Protein AF-A0A7Y2JI97-F1 (afdb_monomer_lite)

Structure (mmCIF, N/CA/C/O backbone):
data_AF-A0A7Y2JI97-F1
#
_entry.id   AF-A0A7Y2JI97-F1
#
loop_
_atom_site.group_PDB
_atom_site.id
_atom_site.type_symbol
_atom_site.label_atom_id
_atom_site.label_alt_id
_atom_site.label_comp_id
_atom_site.label_asym_id
_atom_site.label_entity_id
_atom_site.label_seq_id
_atom_site.pdbx_PDB_ins_code
_atom_site.Cartn_x
_atom_site.Cartn_y
_atom_site.Cartn_z
_atom_site.occupancy
_atom_site.B_iso_or_equiv
_atom_site.auth_seq_id
_atom_site.auth_comp_id
_atom_site.auth_asym_id
_atom_site.auth_atom_id
_atom_site.pdbx_PDB_model_num
ATOM 1 N N . MET A 1 1 ? 27.397 -32.127 33.825 1.00 52.53 1 MET A N 1
ATOM 2 C CA . MET A 1 1 ? 27.568 -31.072 32.795 1.00 52.53 1 MET A CA 1
ATOM 3 C C . MET A 1 1 ? 27.829 -31.641 31.385 1.00 52.53 1 MET A C 1
ATOM 5 O O . MET A 1 1 ? 28.671 -31.135 30.666 1.00 52.53 1 MET A O 1
ATOM 9 N N . ARG A 1 2 ? 27.146 -32.722 30.971 1.00 56.44 2 ARG A N 1
ATOM 10 C CA . ARG A 1 2 ? 27.220 -33.260 29.589 1.00 56.44 2 ARG A CA 1
ATOM 11 C C . ARG A 1 2 ? 25.841 -33.405 28.936 1.00 56.44 2 ARG A C 1
ATOM 13 O O . ARG A 1 2 ? 25.750 -33.469 27.718 1.00 56.44 2 ARG A O 1
ATOM 20 N N . LEU A 1 3 ? 24.779 -33.449 29.745 1.00 58.75 3 LEU A N 1
ATOM 21 C CA . LEU A 1 3 ? 23.401 -33.571 29.270 1.00 58.75 3 LEU A CA 1
ATOM 22 C C . LEU A 1 3 ? 22.833 -32.220 28.807 1.00 58.75 3 LEU A C 1
ATOM 24 O O . LEU A 1 3 ? 22.150 -32.161 27.793 1.00 58.75 3 LEU A O 1
ATOM 28 N N . THR A 1 4 ? 23.196 -31.129 29.489 1.00 60.22 4 THR A N 1
ATOM 29 C CA . THR A 1 4 ? 22.773 -29.761 29.151 1.00 60.22 4 THR A CA 1
ATOM 30 C C . THR A 1 4 ? 23.308 -29.306 27.793 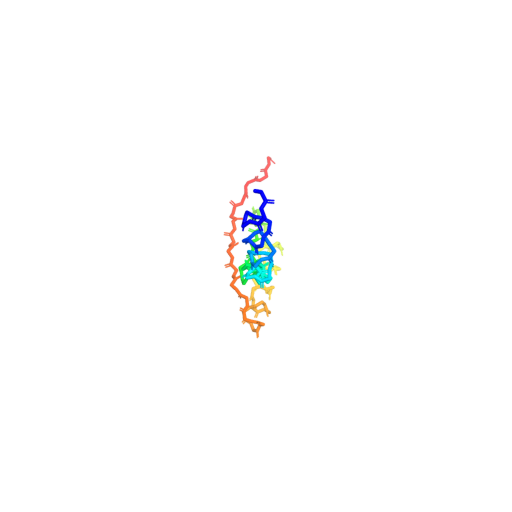1.00 60.22 4 THR A C 1
ATOM 32 O O . THR A 1 4 ? 22.563 -28.743 27.002 1.00 60.22 4 THR A O 1
ATOM 35 N N . THR A 1 5 ? 24.563 -29.631 27.470 1.00 60.47 5 THR A N 1
ATOM 36 C CA . THR A 1 5 ? 25.198 -29.257 26.195 1.00 60.47 5 THR A CA 1
ATOM 37 C C . THR A 1 5 ? 24.521 -29.905 24.985 1.00 60.47 5 THR A C 1
ATOM 39 O O . THR A 1 5 ? 24.357 -29.252 23.963 1.00 60.47 5 THR A O 1
ATOM 42 N N . LYS A 1 6 ? 24.083 -31.169 25.100 1.00 63.88 6 LYS A N 1
ATOM 43 C CA . LYS A 1 6 ? 23.400 -31.883 24.005 1.00 63.88 6 LYS A CA 1
ATOM 44 C C . LYS A 1 6 ? 22.015 -31.307 23.707 1.00 63.88 6 LYS A C 1
ATOM 46 O O . LYS A 1 6 ? 21.602 -31.277 22.553 1.00 63.88 6 LYS A O 1
ATOM 51 N N . LEU A 1 7 ? 21.318 -30.844 24.744 1.00 64.44 7 LEU A N 1
ATOM 52 C CA . LEU A 1 7 ? 19.984 -30.266 24.615 1.00 64.44 7 LEU A CA 1
ATOM 53 C C . LEU A 1 7 ? 20.026 -28.903 23.905 1.00 64.44 7 LEU A C 1
ATOM 55 O O . LEU A 1 7 ? 19.176 -28.620 23.066 1.00 64.44 7 LEU A O 1
ATOM 59 N N . SER A 1 8 ? 21.058 -28.096 24.174 1.00 66.69 8 SER A N 1
ATOM 60 C CA . SER A 1 8 ? 21.252 -26.798 23.516 1.00 66.69 8 SER A CA 1
ATOM 61 C C . SER A 1 8 ? 21.532 -26.916 22.016 1.00 66.69 8 SER A C 1
ATOM 63 O O . SER A 1 8 ? 21.048 -26.092 21.247 1.00 66.69 8 SER A O 1
ATOM 65 N N . THR A 1 9 ? 22.272 -27.937 21.572 1.00 67.81 9 THR A N 1
ATOM 66 C CA . THR A 1 9 ? 22.551 -28.122 20.137 1.00 67.81 9 THR A CA 1
ATOM 67 C C . THR A 1 9 ? 21.294 -28.521 19.362 1.00 67.81 9 THR A C 1
ATOM 69 O O . THR A 1 9 ? 21.085 -28.030 18.260 1.00 67.81 9 THR A O 1
ATOM 72 N N . LEU A 1 10 ? 20.415 -29.347 19.941 1.00 69.12 10 LEU A N 1
ATOM 73 C CA . LEU A 1 10 ? 19.167 -29.754 19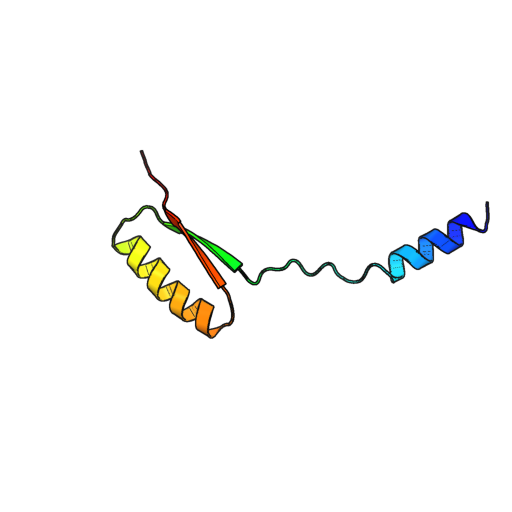.285 1.00 69.12 10 LEU A CA 1
ATOM 74 C C . LEU A 1 10 ? 18.173 -28.589 19.131 1.00 69.12 10 LEU A C 1
ATOM 76 O O . LEU A 1 10 ? 17.483 -28.507 18.120 1.00 69.12 10 LEU A O 1
ATOM 80 N N . ALA A 1 11 ? 18.138 -27.663 20.093 1.00 71.44 11 ALA A N 1
ATOM 81 C CA . ALA A 1 11 ? 17.275 -26.482 20.033 1.00 71.44 11 ALA A CA 1
ATOM 82 C C . ALA A 1 11 ? 17.633 -25.537 18.870 1.00 71.44 11 ALA A C 1
ATOM 84 O O . ALA A 1 11 ? 16.745 -24.950 18.263 1.00 71.44 11 ALA A O 1
ATOM 85 N N . ILE A 1 12 ? 18.920 -25.433 18.522 1.00 70.38 12 ILE A N 1
ATOM 86 C CA . ILE A 1 12 ? 19.385 -24.588 17.411 1.00 70.38 12 ILE A CA 1
ATOM 87 C C . ILE A 1 12 ? 19.017 -25.205 16.055 1.00 70.38 12 ILE A C 1
ATOM 89 O O . ILE A 1 12 ? 18.666 -24.474 15.139 1.00 70.38 12 ILE A O 1
ATOM 93 N N . LEU A 1 13 ? 19.038 -26.538 15.923 1.00 70.50 13 LEU A N 1
ATOM 94 C CA . LEU A 1 13 ? 18.590 -27.205 14.692 1.00 70.50 13 LEU A CA 1
ATOM 95 C C . LEU A 1 13 ? 17.060 -27.206 14.527 1.00 70.50 13 LEU A C 1
ATOM 97 O O . LEU A 1 13 ? 16.576 -27.321 13.406 1.00 70.50 13 LEU A O 1
ATOM 101 N N . ALA A 1 14 ? 16.303 -27.097 15.623 1.00 70.44 14 ALA A N 1
ATOM 102 C CA . ALA A 1 14 ? 14.841 -27.011 15.593 1.00 70.44 14 ALA A CA 1
ATOM 103 C C . ALA A 1 14 ? 14.320 -25.587 15.322 1.00 70.44 14 ALA A C 1
ATOM 105 O O . ALA A 1 14 ? 13.158 -25.419 14.952 1.00 70.44 14 ALA A O 1
ATOM 106 N N . ALA A 1 15 ? 15.164 -24.565 15.489 1.00 66.94 15 ALA A N 1
ATOM 107 C CA . ALA A 1 15 ? 14.858 -23.198 15.096 1.00 66.94 15 ALA A CA 1
ATOM 108 C C . ALA A 1 15 ? 14.984 -23.068 13.568 1.00 66.94 15 ALA A C 1
ATOM 110 O O . ALA A 1 15 ? 16.032 -22.703 13.038 1.00 66.94 15 ALA A O 1
ATOM 111 N N . GLY A 1 16 ? 13.913 -23.419 12.850 1.00 67.69 16 GLY A N 1
ATOM 112 C CA . GLY A 1 16 ? 13.768 -23.093 11.430 1.00 67.69 16 GLY A CA 1
ATOM 113 C C . GLY A 1 16 ? 13.811 -21.575 11.190 1.00 67.69 16 GLY A C 1
ATOM 114 O O . GLY A 1 16 ? 13.733 -20.798 12.147 1.00 67.69 16 GLY A O 1
ATOM 115 N N . PRO A 1 17 ? 13.942 -21.124 9.931 1.00 71.62 17 PRO A N 1
ATOM 116 C CA . PRO A 1 17 ? 13.937 -19.699 9.633 1.00 71.62 17 PRO A CA 1
ATOM 117 C C . PRO A 1 17 ? 12.627 -19.084 10.133 1.00 71.62 17 PRO A C 1
ATOM 119 O O . PRO A 1 17 ? 11.542 -19.523 9.757 1.00 71.62 17 PRO A O 1
ATOM 122 N N . VAL A 1 18 ? 12.732 -18.057 10.976 1.00 68.00 18 VAL A N 1
ATOM 123 C CA . VAL A 1 18 ? 11.606 -17.160 11.239 1.00 68.00 18 VAL A CA 1
ATOM 124 C C . VAL A 1 18 ? 11.445 -16.331 9.974 1.00 68.00 18 VAL A C 1
ATOM 126 O O . VAL A 1 18 ? 12.159 -15.350 9.770 1.00 68.00 18 VAL A O 1
ATOM 129 N N . LEU A 1 19 ? 10.574 -16.782 9.076 1.00 69.00 19 LEU A N 1
ATOM 130 C CA . LEU A 1 19 ? 10.116 -15.954 7.973 1.00 69.00 19 LEU A CA 1
ATOM 131 C C . LEU A 1 19 ? 9.233 -14.880 8.602 1.00 69.00 19 LEU A C 1
ATOM 133 O O . LEU A 1 19 ? 8.236 -15.199 9.247 1.00 69.00 19 LEU A O 1
ATOM 137 N N . ALA A 1 20 ? 9.663 -13.624 8.507 1.00 66.94 20 ALA A N 1
ATOM 138 C CA . ALA A 1 20 ? 8.786 -12.521 8.846 1.00 66.94 20 ALA A CA 1
ATOM 139 C C . ALA A 1 20 ? 7.57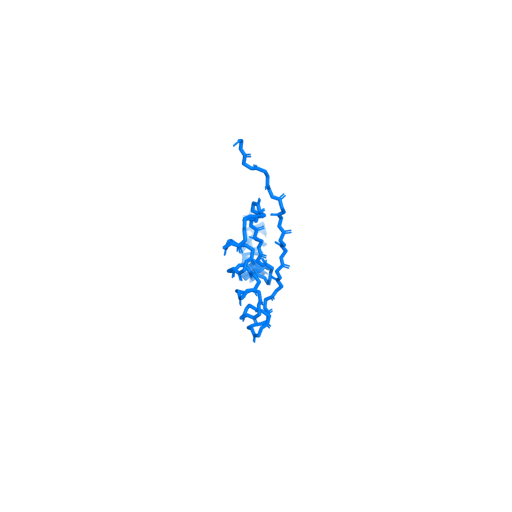3 -12.598 7.915 1.00 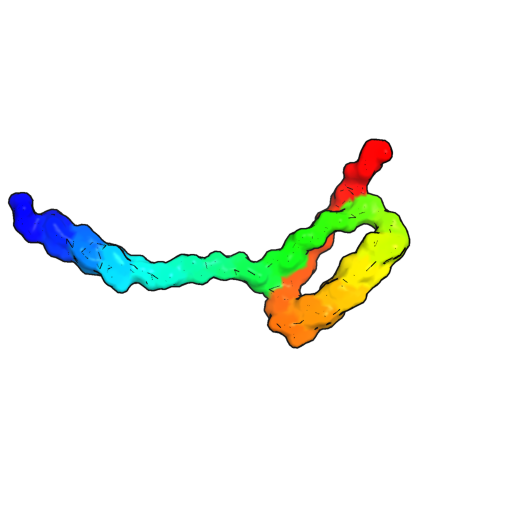66.94 20 ALA A C 1
ATOM 141 O O . ALA A 1 20 ? 7.737 -12.769 6.707 1.00 66.94 20 ALA A O 1
ATOM 142 N N . ASP A 1 21 ? 6.384 -12.516 8.499 1.00 72.12 21 ASP A N 1
ATOM 143 C CA . ASP A 1 21 ? 5.143 -12.374 7.754 1.00 72.12 21 ASP A CA 1
ATOM 144 C C . ASP A 1 21 ? 5.152 -10.974 7.123 1.00 72.12 21 ASP A C 1
ATOM 146 O O . ASP A 1 21 ? 4.963 -9.964 7.804 1.00 72.12 21 ASP A O 1
ATOM 150 N N . CYS A 1 22 ? 5.559 -10.904 5.855 1.00 82.06 22 CYS A N 1
ATOM 151 C CA . CYS A 1 22 ? 5.707 -9.662 5.093 1.00 82.06 22 CYS A CA 1
ATOM 152 C C . CYS A 1 22 ? 4.566 -9.485 4.088 1.00 82.06 22 CYS A C 1
ATOM 154 O O . CYS A 1 22 ? 4.702 -8.711 3.140 1.00 82.06 22 CYS A O 1
ATOM 156 N N . ASP A 1 23 ? 3.463 -10.200 4.298 1.00 89.44 23 ASP A N 1
ATOM 157 C CA . ASP A 1 23 ? 2.341 -10.253 3.371 1.00 89.44 23 ASP A CA 1
ATOM 158 C C . ASP A 1 23 ? 1.555 -8.930 3.363 1.00 89.44 23 ASP A C 1
ATOM 160 O O . ASP A 1 23 ? 0.933 -8.594 2.359 1.00 89.44 23 ASP A O 1
ATOM 164 N N . THR A 1 24 ? 1.651 -8.114 4.424 1.00 95.06 24 THR A N 1
ATOM 165 C CA . THR A 1 24 ? 0.982 -6.805 4.513 1.00 95.06 24 THR A CA 1
ATOM 166 C C . THR A 1 24 ? 1.937 -5.619 4.309 1.00 95.06 24 THR A C 1
ATOM 168 O O . THR A 1 24 ? 2.878 -5.402 5.077 1.00 95.06 24 THR A O 1
ATOM 171 N N . VAL A 1 25 ? 1.630 -4.765 3.330 1.00 95.44 25 VAL A N 1
ATOM 172 C CA . VAL A 1 25 ? 2.283 -3.469 3.085 1.00 95.44 25 VAL A CA 1
ATOM 173 C C . VAL A 1 25 ? 1.495 -2.344 3.761 1.00 95.44 25 VAL A C 1
ATOM 175 O O . VAL A 1 25 ? 0.314 -2.147 3.483 1.00 95.44 25 VAL A O 1
ATOM 178 N N . ILE A 1 26 ? 2.153 -1.561 4.620 1.00 96.06 26 ILE A N 1
ATOM 179 C CA . ILE A 1 26 ? 1.530 -0.422 5.312 1.00 96.06 26 ILE A CA 1
ATOM 180 C C . ILE A 1 26 ? 1.845 0.884 4.567 1.00 96.06 26 ILE A C 1
ATOM 182 O O . ILE A 1 26 ? 3.007 1.289 4.492 1.00 96.06 26 ILE A O 1
ATOM 186 N N . PHE A 1 27 ? 0.822 1.566 4.052 1.00 97.12 27 PHE A N 1
ATOM 187 C CA . PHE A 1 27 ? 0.951 2.879 3.414 1.00 97.12 27 PHE A CA 1
ATOM 188 C C . PHE A 1 27 ? 0.659 4.021 4.385 1.00 97.12 27 PHE A C 1
ATOM 190 O O . PHE A 1 27 ? -0.207 3.915 5.248 1.00 97.12 27 PHE A O 1
ATOM 197 N N . SER A 1 28 ? 1.341 5.145 4.176 1.00 95.69 28 SER A N 1
ATOM 198 C CA . SER A 1 28 ? 1.096 6.417 4.858 1.00 95.69 28 SER A CA 1
ATOM 199 C C . SER A 1 28 ? 0.565 7.425 3.840 1.00 95.69 28 SER A C 1
ATOM 201 O O . SER A 1 28 ? 1.335 7.932 3.027 1.00 95.69 28 SER A O 1
ATOM 203 N N . ASP A 1 29 ? -0.736 7.702 3.867 1.00 96.12 29 ASP A N 1
ATOM 204 C CA . ASP A 1 29 ? -1.408 8.614 2.938 1.00 96.12 29 ASP A CA 1
ATOM 205 C C . ASP A 1 29 ? -1.805 9.909 3.659 1.00 96.12 29 ASP A C 1
ATOM 207 O O . ASP A 1 29 ? -2.478 9.872 4.682 1.00 96.12 29 ASP A O 1
ATOM 211 N N . VAL A 1 30 ? -1.396 11.068 3.145 1.00 94.38 30 VAL A N 1
ATOM 212 C CA . VAL A 1 30 ? -1.742 12.378 3.733 1.00 94.38 30 VAL A CA 1
ATOM 213 C C . VAL A 1 30 ? -3.055 12.962 3.194 1.00 94.38 30 VAL A C 1
ATOM 215 O O . VAL A 1 30 ? -3.490 14.030 3.623 1.00 94.38 30 VAL A O 1
ATOM 218 N N . GLY A 1 31 ? -3.684 12.281 2.232 1.00 92.88 31 GLY A N 1
ATOM 219 C CA . GLY A 1 31 ? -4.949 12.664 1.608 1.00 92.88 31 GLY A CA 1
ATOM 220 C C . GLY A 1 31 ? -4.826 13.669 0.458 1.00 92.88 31 GLY A C 1
ATOM 221 O O . GLY A 1 31 ? -5.840 14.208 0.014 1.00 92.88 31 GLY A O 1
ATOM 222 N N . TRP A 1 32 ? -3.615 13.958 -0.027 1.00 95.69 32 TRP A N 1
ATOM 223 C CA . TRP A 1 32 ? -3.431 14.741 -1.254 1.00 95.69 32 TRP A CA 1
ATOM 224 C C . TRP A 1 32 ? -3.718 13.877 -2.483 1.00 95.69 32 TRP A C 1
ATOM 226 O O . TRP A 1 32 ? -3.315 12.718 -2.546 1.00 95.69 32 TRP A O 1
ATOM 236 N N . THR A 1 33 ? -4.410 14.443 -3.475 1.00 96.19 33 THR A N 1
ATOM 237 C CA . THR A 1 33 ? -4.950 13.691 -4.620 1.00 96.19 33 THR A CA 1
ATOM 238 C C . THR A 1 33 ? -3.896 12.896 -5.393 1.00 96.19 33 THR A C 1
ATOM 240 O O . THR A 1 33 ? -4.168 11.777 -5.822 1.00 96.19 33 THR A O 1
ATOM 243 N N . ASP A 1 34 ? -2.700 13.451 -5.586 1.00 97.00 34 ASP A N 1
ATOM 244 C CA . ASP A 1 34 ? -1.581 12.798 -6.271 1.00 97.00 34 ASP A CA 1
ATOM 245 C C . ASP A 1 34 ? -1.050 11.584 -5.494 1.00 97.00 34 ASP A C 1
ATOM 247 O O . ASP A 1 34 ? -0.789 10.529 -6.084 1.00 97.00 34 ASP A O 1
ATOM 251 N N . ILE A 1 35 ? -0.962 11.705 -4.168 1.00 96.25 35 ILE A N 1
ATOM 252 C CA . ILE A 1 35 ? -0.530 10.623 -3.281 1.00 96.25 35 ILE A CA 1
ATOM 253 C C . ILE A 1 35 ? -1.596 9.530 -3.226 1.00 96.25 35 ILE A C 1
ATOM 255 O O . ILE A 1 35 ? -1.279 8.375 -3.501 1.00 96.25 35 ILE A O 1
ATOM 259 N N . THR A 1 36 ? -2.862 9.870 -2.976 1.00 96.44 36 THR A N 1
ATOM 260 C CA . THR A 1 36 ? -3.945 8.876 -2.924 1.00 96.44 36 THR A CA 1
ATOM 261 C C . THR A 1 36 ? -4.114 8.144 -4.257 1.00 96.44 36 THR A C 1
ATOM 263 O O . THR A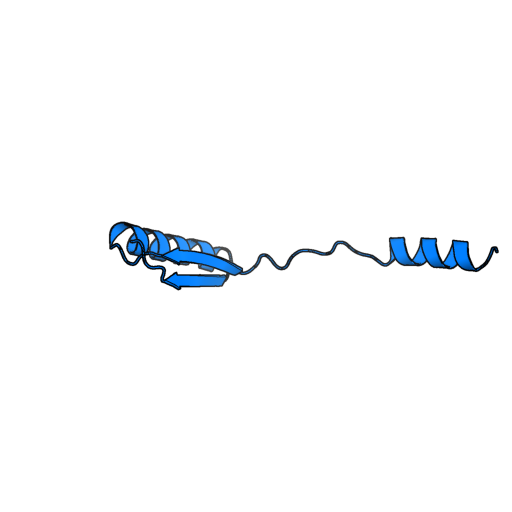 1 36 ? -4.302 6.927 -4.269 1.00 96.44 36 THR A O 1
ATOM 266 N N . ALA A 1 37 ? -3.982 8.840 -5.394 1.00 97.94 37 ALA A N 1
ATOM 267 C CA . ALA A 1 37 ? -4.027 8.200 -6.708 1.00 97.94 37 ALA A CA 1
ATOM 268 C C . ALA A 1 37 ? -2.875 7.199 -6.904 1.00 97.94 37 ALA A C 1
ATOM 270 O O . ALA A 1 37 ? -3.093 6.091 -7.398 1.00 97.94 37 ALA A O 1
ATOM 271 N N . THR A 1 38 ? -1.660 7.561 -6.484 1.00 97.88 38 THR A N 1
ATOM 272 C CA . THR A 1 38 ? -0.482 6.687 -6.587 1.00 97.88 38 THR A CA 1
ATOM 273 C C . THR A 1 38 ? -0.585 5.487 -5.643 1.00 97.88 38 THR A C 1
ATOM 275 O O . THR A 1 38 ? -0.296 4.361 -6.056 1.00 97.88 38 THR A O 1
ATOM 278 N N . THR A 1 39 ? -1.055 5.696 -4.409 1.00 98.12 39 THR A N 1
ATOM 279 C CA . THR A 1 39 ? -1.327 4.624 -3.440 1.00 98.12 39 THR A CA 1
ATOM 280 C C . THR A 1 39 ? -2.350 3.643 -4.005 1.00 98.12 39 THR A C 1
ATOM 282 O O . THR A 1 39 ? -2.079 2.448 -4.047 1.00 98.12 39 THR A O 1
ATOM 285 N N . ALA A 1 40 ? -3.470 4.134 -4.547 1.00 97.62 40 ALA A N 1
ATOM 286 C CA . ALA A 1 40 ? -4.503 3.284 -5.137 1.00 97.62 40 ALA A CA 1
ATOM 287 C C . ALA A 1 40 ? -3.984 2.472 -6.336 1.00 97.62 40 ALA A C 1
ATOM 289 O O . ALA A 1 40 ? -4.231 1.269 -6.422 1.00 97.62 40 ALA A O 1
ATOM 290 N N . ALA A 1 41 ? -3.225 3.100 -7.241 1.00 98.38 41 ALA A N 1
ATOM 291 C CA . ALA A 1 41 ? -2.613 2.395 -8.366 1.00 98.38 41 ALA A CA 1
ATOM 292 C C . ALA A 1 41 ? -1.631 1.307 -7.895 1.00 98.38 41 ALA A C 1
ATOM 294 O O . ALA A 1 41 ? -1.603 0.211 -8.454 1.00 98.38 41 ALA A O 1
ATOM 295 N N . THR A 1 42 ? -0.860 1.588 -6.843 1.00 98.19 42 THR A N 1
ATOM 296 C CA . THR A 1 42 ? 0.098 0.635 -6.268 1.00 98.19 42 THR A CA 1
ATOM 297 C C . THR A 1 42 ? -0.612 -0.522 -5.567 1.00 98.19 42 THR A C 1
ATOM 299 O O . THR A 1 42 ? -0.191 -1.664 -5.730 1.00 98.19 42 THR A O 1
ATOM 302 N N . THR A 1 43 ? -1.718 -0.266 -4.860 1.00 97.94 43 THR A N 1
ATOM 303 C CA . THR A 1 43 ? -2.546 -1.311 -4.239 1.00 97.94 43 THR A CA 1
ATOM 304 C C . THR A 1 43 ? -3.037 -2.328 -5.264 1.00 97.94 43 THR A C 1
ATOM 306 O O . THR A 1 43 ? -2.957 -3.521 -5.000 1.00 97.94 43 THR A O 1
ATOM 309 N N . VAL A 1 44 ? -3.457 -1.894 -6.457 1.00 98.38 44 VAL A N 1
ATOM 310 C CA . VAL A 1 44 ? -3.874 -2.822 -7.527 1.00 98.38 44 VAL A CA 1
ATOM 311 C C . VAL A 1 44 ? -2.729 -3.750 -7.951 1.00 98.38 44 VAL A C 1
ATOM 313 O O . VAL A 1 44 ? -2.946 -4.932 -8.204 1.00 98.38 44 VAL A O 1
ATOM 316 N N . VAL A 1 45 ? -1.501 -3.232 -8.026 1.00 98.25 45 VAL A N 1
ATOM 317 C CA . VAL A 1 45 ? -0.324 -4.040 -8.381 1.00 98.25 45 VAL A CA 1
ATOM 318 C C . VAL A 1 45 ? 0.045 -5.006 -7.254 1.00 98.25 45 VAL A C 1
ATOM 320 O O . VAL A 1 45 ? 0.362 -6.159 -7.528 1.00 98.25 45 VAL A O 1
ATOM 323 N N . LEU A 1 46 ? 0.004 -4.553 -6.000 1.00 97.75 46 LEU A N 1
ATOM 324 C CA . LEU A 1 46 ? 0.329 -5.371 -4.829 1.00 97.75 46 LEU A CA 1
ATOM 325 C C . LEU A 1 46 ? -0.674 -6.510 -4.622 1.00 97.75 46 LEU A C 1
ATOM 327 O O . LEU A 1 46 ? -0.250 -7.642 -4.401 1.00 97.75 46 LEU A O 1
ATOM 331 N N . ASP A 1 47 ? -1.966 -6.240 -4.806 1.00 97.00 47 ASP A N 1
ATOM 332 C CA . ASP A 1 47 ? -3.026 -7.253 -4.774 1.00 97.00 47 ASP A CA 1
ATOM 333 C C . ASP A 1 47 ? -2.789 -8.344 -5.834 1.00 97.00 47 ASP A C 1
ATOM 335 O O . ASP A 1 47 ? -2.805 -9.536 -5.532 1.00 97.00 47 ASP A O 1
ATOM 339 N N . ALA A 1 48 ? -2.421 -7.953 -7.061 1.00 97.69 48 ALA A N 1
ATOM 340 C CA . ALA A 1 48 ? -2.078 -8.901 -8.125 1.00 97.69 48 ALA A CA 1
ATOM 341 C C . ALA A 1 48 ? -0.840 -9.768 -7.811 1.00 97.69 48 ALA A C 1
ATOM 343 O O . ALA A 1 48 ? -0.681 -10.847 -8.386 1.00 97.69 48 ALA A O 1
ATOM 344 N N . LEU A 1 49 ? 0.040 -9.304 -6.919 1.00 96.06 49 LEU A N 1
ATOM 345 C CA . LEU A 1 49 ? 1.217 -10.033 -6.439 1.00 96.06 49 LEU A CA 1
ATOM 346 C C . LEU A 1 49 ? 0.938 -10.857 -5.169 1.00 96.06 49 LEU A C 1
ATOM 348 O O . LEU A 1 49 ? 1.824 -11.592 -4.735 1.00 96.06 49 LEU A O 1
ATOM 352 N N . GLY A 1 50 ? -0.273 -10.773 -4.608 1.00 94.56 50 GLY A N 1
ATOM 353 C CA . GLY A 1 50 ? -0.679 -11.498 -3.405 1.00 94.56 50 GLY A CA 1
ATOM 354 C C . GLY A 1 50 ? -0.348 -10.792 -2.089 1.00 94.56 50 GLY A C 1
ATOM 355 O O . GLY A 1 50 ? -0.362 -11.449 -1.054 1.00 94.56 50 GLY A O 1
ATOM 356 N N . TYR A 1 51 ? -0.047 -9.491 -2.118 1.00 96.81 51 TYR A N 1
ATOM 357 C CA . TYR A 1 51 ? 0.153 -8.690 -0.911 1.00 96.81 51 TYR A CA 1
ATOM 358 C C . TYR A 1 51 ? -1.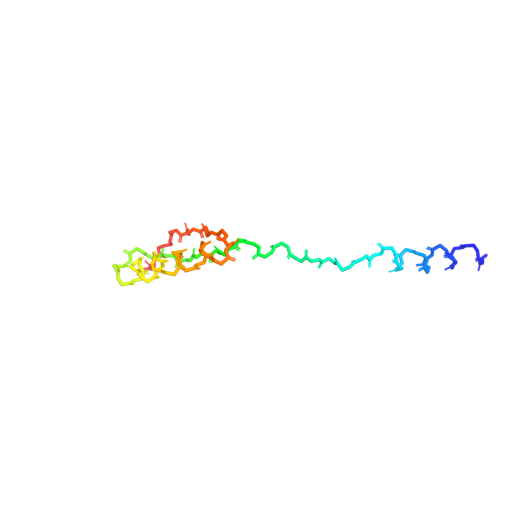149 -8.031 -0.456 1.00 96.81 51 TYR A C 1
ATOM 360 O O . TYR A 1 51 ? -1.925 -7.514 -1.260 1.00 96.81 51 TYR A O 1
ATOM 368 N N . GLU A 1 52 ? -1.330 -7.954 0.855 1.00 96.00 52 GLU A N 1
ATOM 369 C CA . GLU A 1 52 ? -2.344 -7.126 1.492 1.00 96.00 52 GLU A CA 1
ATOM 370 C C . GLU A 1 52 ? -1.826 -5.691 1.655 1.00 96.00 52 GLU A C 1
ATOM 372 O O . GLU A 1 52 ? -0.635 -5.461 1.867 1.00 96.00 52 GLU A O 1
ATOM 377 N N . THR A 1 53 ? -2.712 -4.697 1.592 1.00 97.38 53 THR A N 1
ATOM 378 C CA . THR A 1 53 ? -2.338 -3.295 1.835 1.00 97.38 53 THR A CA 1
ATOM 379 C C . THR A 1 53 ? -3.182 -2.677 2.941 1.00 97.38 53 THR A C 1
ATOM 381 O O . THR A 1 53 ? -4.409 -2.714 2.863 1.00 97.38 53 THR A O 1
ATOM 384 N N . ASP A 1 54 ? -2.539 -2.040 3.920 1.00 97.44 54 ASP A N 1
ATOM 385 C CA . ASP A 1 54 ? -3.179 -1.279 5.000 1.00 97.44 54 ASP A CA 1
ATOM 386 C C . ASP A 1 54 ? -2.797 0.202 4.876 1.00 97.44 54 ASP A C 1
ATOM 388 O O . ASP A 1 54 ? -1.636 0.580 5.037 1.00 97.44 54 ASP A O 1
ATOM 392 N N . ILE A 1 55 ? -3.771 1.053 4.551 1.00 97.44 55 ILE A N 1
ATOM 393 C CA . ILE A 1 55 ? -3.548 2.478 4.288 1.00 97.44 55 ILE A CA 1
ATOM 394 C C . ILE A 1 55 ? -3.872 3.285 5.548 1.00 97.44 55 ILE A C 1
ATOM 396 O O . ILE A 1 55 ? -5.020 3.360 5.989 1.00 97.44 55 ILE A O 1
ATOM 400 N N . LYS A 1 56 ? -2.859 3.948 6.108 1.00 96.75 56 LYS A N 1
ATOM 401 C CA . LYS A 1 56 ? -2.984 4.866 7.242 1.00 96.75 56 LYS A CA 1
ATOM 402 C C . LYS A 1 56 ? -3.098 6.298 6.746 1.00 96.75 56 LYS A C 1
ATOM 404 O O . LYS A 1 56 ? -2.166 6.815 6.138 1.00 96.75 56 LYS A O 1
ATOM 409 N N . VAL A 1 57 ? -4.216 6.948 7.064 1.00 94.56 57 VAL A N 1
ATOM 410 C CA . VAL A 1 57 ? -4.383 8.381 6.801 1.00 94.56 57 VAL A CA 1
ATOM 411 C C . VAL A 1 57 ? -3.638 9.180 7.869 1.00 94.56 57 VAL A C 1
ATOM 413 O O . VAL A 1 57 ? -3.914 9.031 9.061 1.00 94.56 57 VAL A O 1
ATOM 416 N N . LEU A 1 58 ? -2.693 10.016 7.446 1.00 92.69 58 LEU A N 1
ATOM 417 C CA . LEU A 1 58 ? -1.875 10.874 8.298 1.00 92.69 58 LEU A CA 1
ATOM 418 C C . LEU A 1 58 ? -2.173 12.349 8.022 1.00 92.69 58 LEU A C 1
ATOM 420 O O . LEU A 1 58 ? -2.514 12.733 6.911 1.00 92.69 58 LEU A O 1
ATOM 424 N N . SER A 1 59 ? -1.988 13.197 9.029 1.00 88.44 59 SER A N 1
ATOM 425 C CA . SER A 1 59 ? -2.028 14.649 8.846 1.00 88.44 59 SER A CA 1
ATOM 426 C C . SER A 1 59 ? -0.610 15.201 8.773 1.00 88.44 59 SER A C 1
ATOM 428 O O . SER A 1 59 ? 0.246 14.832 9.580 1.00 88.44 59 SER A O 1
ATOM 430 N N . VAL A 1 60 ? -0.376 16.120 7.841 1.00 86.25 60 VAL A N 1
ATOM 431 C CA . VAL A 1 60 ? 0.807 16.992 7.830 1.00 86.25 60 VAL A CA 1
ATOM 432 C C . VAL A 1 60 ? 0.455 18.349 8.471 1.00 86.25 60 VAL A C 1
ATOM 434 O O . VAL A 1 60 ? -0.719 18.720 8.415 1.00 86.25 60 VAL A O 1
ATOM 437 N N . PRO A 1 61 ? 1.405 19.050 9.127 1.00 79.94 61 PRO A N 1
ATOM 438 C CA . PRO A 1 61 ? 1.162 20.345 9.779 1.00 79.94 61 PRO A CA 1
ATOM 439 C C . PRO A 1 61 ? 0.689 21.459 8.840 1.00 79.94 61 PRO A C 1
ATOM 441 O O . PRO A 1 61 ? 1.130 21.471 7.668 1.00 79.94 61 PRO A O 1
#

Secondary structure (DSSP, 8-state):
--HHHHHHHHHHHH---------EEEEEE---HHHHHHHHHHHHHHHHTT-EEEEEE----

Radius of gyration: 21.55 Å; chains: 1; bounding box: 32×54×41 Å

Foldseek 3Di:
DPVVVVVVVVVVVVPDDPDPPPQEDEAEAQPDPVRVVVVVVVCVVSVVVRHHYHYDHDHDD

pLDDT: mean 85.09, std 14.6, range [52.53, 98.38]

Sequence (61 aa):
MRLTTKLSTLAILAAGPVLADCDTVIFSDVGWTDITATTAATTVVLDALGYETDIKVLSVP